Protein AF-A0A3A6P970-F1 (afdb_monomer_lite)

pLDDT: mean 82.7, std 12.42, range [41.72, 93.12]

Radius of gyration: 12.07 Å; chains: 1; bounding box: 34×22×28 Å

Structure (mmCIF, N/CA/C/O backbone):
data_AF-A0A3A6P970-F1
#
_entry.id   AF-A0A3A6P970-F1
#
loop_
_atom_site.group_PDB
_atom_site.id
_atom_site.type_symbol
_atom_site.label_atom_id
_atom_site.label_alt_id
_atom_site.label_comp_id
_atom_site.label_asym_id
_atom_site.label_entity_id
_atom_site.label_seq_id
_atom_site.pdbx_PDB_ins_code
_atom_site.Cartn_x
_atom_site.Cartn_y
_atom_site.Cartn_z
_atom_site.occupancy
_atom_site.B_iso_or_equiv
_atom_site.auth_seq_id
_atom_site.auth_comp_id
_atom_site.auth_asym_id
_atom_site.auth_atom_id
_atom_site.pdbx_PDB_model_num
ATOM 1 N N . MET A 1 1 ? 9.509 -9.934 -15.288 1.00 50.25 1 MET A N 1
ATOM 2 C CA . MET A 1 1 ? 9.242 -8.754 -14.438 1.00 50.25 1 MET A CA 1
ATOM 3 C C . MET A 1 1 ? 7.733 -8.600 -14.407 1.00 50.25 1 MET A C 1
ATOM 5 O O . MET A 1 1 ? 7.182 -7.979 -15.293 1.00 50.25 1 MET A O 1
ATOM 9 N N . ASP A 1 2 ? 7.059 -9.255 -13.466 1.00 55.09 2 ASP A N 1
ATOM 10 C CA . ASP A 1 2 ? 5.651 -9.671 -13.628 1.00 55.09 2 ASP A CA 1
ATOM 11 C C . ASP A 1 2 ? 4.726 -8.984 -12.615 1.00 55.09 2 ASP A C 1
ATOM 13 O O . ASP A 1 2 ? 3.692 -9.508 -12.213 1.00 55.09 2 ASP A O 1
ATOM 17 N N . SER A 1 3 ? 5.132 -7.802 -12.156 1.00 65.62 3 SER A N 1
ATOM 18 C CA . SER A 1 3 ? 4.384 -7.014 -11.176 1.00 65.62 3 SER A CA 1
ATOM 19 C C . SER A 1 3 ? 3.616 -5.862 -11.827 1.00 65.62 3 SER A C 1
ATOM 21 O O . SER A 1 3 ? 3.086 -5.015 -11.122 1.00 65.62 3 SER A O 1
ATOM 23 N N . GLU A 1 4 ? 3.557 -5.797 -13.157 1.00 79.94 4 GLU A N 1
ATOM 24 C CA . GLU A 1 4 ? 3.002 -4.665 -13.915 1.00 79.94 4 GLU A CA 1
ATOM 25 C C . GLU A 1 4 ? 1.472 -4.590 -13.874 1.00 79.94 4 GLU A C 1
ATOM 27 O O . GLU A 1 4 ? 0.909 -3.547 -14.197 1.00 79.94 4 GLU A O 1
ATOM 32 N N . THR A 1 5 ? 0.802 -5.653 -13.425 1.00 89.25 5 THR A N 1
ATOM 33 C CA . THR A 1 5 ? -0.658 -5.725 -13.298 1.00 89.25 5 THR A CA 1
ATOM 34 C C . THR A 1 5 ? -1.113 -5.970 -11.863 1.00 89.25 5 THR A C 1
ATOM 36 O O . THR A 1 5 ? -0.430 -6.594 -11.041 1.00 89.25 5 THR A O 1
ATOM 39 N N . CYS A 1 6 ? -2.292 -5.439 -11.543 1.00 90.56 6 CYS A N 1
ATOM 40 C CA . CYS A 1 6 ? -2.861 -5.576 -10.214 1.00 90.56 6 CYS A CA 1
ATOM 41 C C . CYS A 1 6 ? -3.231 -7.033 -9.930 1.00 90.56 6 CYS A C 1
ATOM 43 O O . CYS A 1 6 ? -3.907 -7.686 -10.724 1.00 90.56 6 CYS A O 1
ATOM 45 N N . ARG A 1 7 ? -2.881 -7.517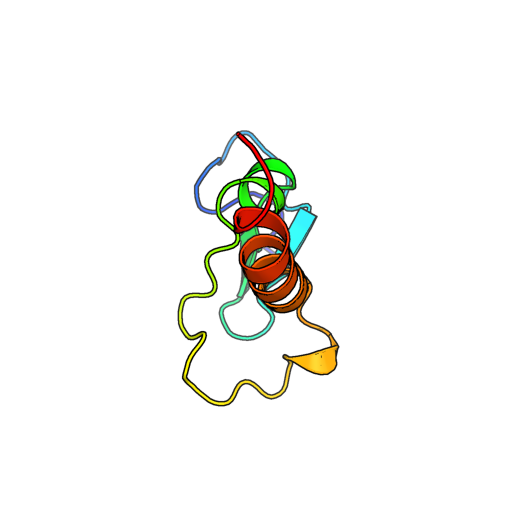 -8.734 1.00 88.00 7 ARG A N 1
ATOM 46 C CA . ARG A 1 7 ? -3.216 -8.876 -8.281 1.00 88.00 7 ARG A CA 1
ATOM 47 C C . ARG A 1 7 ? -4.720 -9.180 -8.322 1.00 88.00 7 ARG A C 1
ATOM 49 O O . ARG A 1 7 ? -5.096 -10.321 -8.564 1.00 88.00 7 ARG A O 1
ATOM 56 N N . TYR A 1 8 ? -5.556 -8.176 -8.056 1.00 87.88 8 TYR A N 1
ATOM 57 C CA . TYR A 1 8 ? -7.019 -8.302 -8.033 1.00 87.88 8 TYR A CA 1
ATOM 58 C C . TYR A 1 8 ? -7.679 -7.897 -9.354 1.00 87.88 8 TYR A C 1
ATOM 60 O O . TYR A 1 8 ? -8.798 -8.313 -9.639 1.00 87.88 8 TYR A O 1
ATOM 68 N N . HIS A 1 9 ? -6.982 -7.106 -10.172 1.00 90.06 9 HIS A N 1
ATOM 69 C CA . HIS A 1 9 ? -7.482 -6.618 -11.451 1.00 90.06 9 HIS A CA 1
ATOM 70 C C . HIS A 1 9 ? -6.437 -6.878 -12.538 1.00 90.06 9 HIS A C 1
ATOM 72 O O . HIS A 1 9 ? -5.609 -6.004 -12.794 1.00 90.06 9 HIS A O 1
ATOM 78 N N . PRO A 1 10 ? -6.476 -8.045 -13.203 1.00 87.69 10 PRO A N 1
ATOM 79 C CA . PRO A 1 10 ? -5.511 -8.372 -14.253 1.00 87.69 10 PRO A CA 1
ATOM 80 C C . PRO A 1 10 ? -5.610 -7.435 -15.467 1.00 87.69 10 PRO A C 1
ATOM 82 O O . PRO A 1 10 ? -4.642 -7.286 -16.201 1.00 87.69 10 PRO A O 1
ATOM 85 N N . ASP A 1 11 ? -6.759 -6.780 -15.646 1.00 90.62 11 ASP A N 1
ATOM 86 C CA . ASP A 1 11 ? -7.012 -5.779 -16.690 1.00 90.62 11 ASP A CA 1
ATOM 87 C C . ASP A 1 11 ? -6.358 -4.416 -16.399 1.00 90.62 11 ASP A C 1
ATOM 89 O O . ASP A 1 11 ? -6.254 -3.561 -17.274 1.00 90.62 11 ASP A O 1
ATOM 93 N N . ARG A 1 12 ? -5.902 -4.184 -15.160 1.00 90.75 12 ARG A N 1
ATOM 94 C CA . ARG A 1 12 ? -5.410 -2.874 -14.729 1.00 90.75 12 ARG A CA 1
ATOM 95 C C . ARG A 1 12 ? -3.922 -2.886 -14.414 1.00 90.75 12 ARG A C 1
ATOM 97 O O . ARG A 1 12 ? -3.447 -3.809 -13.743 1.00 90.75 12 ARG A O 1
ATOM 104 N N . PRO A 1 13 ? -3.200 -1.817 -14.789 1.00 92.00 13 PRO A N 1
ATOM 105 C CA . PRO A 1 13 ? -1.805 -1.684 -14.432 1.00 92.00 13 PRO A CA 1
ATOM 106 C C . PRO A 1 13 ? -1.643 -1.450 -12.928 1.00 92.00 13 PRO A C 1
ATOM 108 O O . PRO A 1 13 ? -2.472 -0.819 -12.260 1.00 92.00 13 PRO A O 1
ATOM 111 N N . SER A 1 14 ? -0.540 -1.953 -12.397 1.00 91.50 14 SER A N 1
ATOM 112 C CA . SER A 1 14 ? -0.103 -1.707 -11.032 1.00 91.50 14 SER A CA 1
ATOM 113 C C . SER A 1 14 ? 0.338 -0.261 -10.871 1.00 91.50 14 SER A C 1
ATOM 115 O O . SER A 1 14 ? 1.293 0.178 -11.504 1.00 91.50 14 SER A O 1
ATOM 117 N N . ALA A 1 15 ? -0.313 0.466 -9.970 1.00 91.50 15 ALA A N 1
ATOM 118 C CA . ALA A 1 15 ? 0.105 1.801 -9.558 1.00 91.50 15 ALA A CA 1
ATOM 119 C C . ALA A 1 15 ? 1.158 1.747 -8.438 1.00 91.50 15 ALA A C 1
ATOM 121 O O . ALA A 1 15 ? 2.026 2.611 -8.358 1.00 91.50 15 ALA A O 1
ATOM 122 N N . ALA A 1 16 ? 1.110 0.722 -7.580 1.00 89.56 16 ALA A N 1
ATOM 123 C CA . ALA A 1 16 ? 2.113 0.499 -6.544 1.00 89.56 16 ALA A CA 1
ATOM 124 C C . ALA A 1 16 ? 2.513 -0.970 -6.453 1.00 89.56 16 ALA A C 1
ATOM 126 O O . ALA A 1 16 ? 1.684 -1.865 -6.613 1.00 89.56 16 ALA A O 1
ATOM 127 N N . LEU A 1 17 ? 3.786 -1.207 -6.130 1.00 89.62 17 LEU A N 1
ATOM 128 C CA . LEU A 1 17 ? 4.358 -2.540 -5.970 1.00 89.62 17 LEU A CA 1
ATOM 129 C C . LEU A 1 17 ? 4.741 -2.796 -4.519 1.00 89.62 17 LEU A C 1
ATOM 131 O O . LEU A 1 17 ? 5.428 -1.999 -3.876 1.00 89.62 17 LEU A O 1
ATOM 135 N N . CYS A 1 18 ? 4.346 -3.954 -4.009 1.00 89.56 18 CYS A N 1
ATOM 136 C CA . CYS A 1 18 ? 4.821 -4.442 -2.732 1.00 89.56 18 CYS A CA 1
ATOM 137 C C . CYS A 1 18 ? 6.241 -4.988 -2.896 1.00 89.56 18 CYS A C 1
ATOM 139 O O . CYS A 1 18 ? 6.431 -6.090 -3.397 1.00 89.56 18 CYS A O 1
ATOM 141 N N . GLN A 1 19 ? 7.251 -4.266 -2.411 1.00 87.12 19 GLN A N 1
ATOM 142 C CA . GLN A 1 19 ? 8.646 -4.727 -2.482 1.00 87.12 19 GLN A CA 1
ATOM 143 C C . GLN A 1 19 ? 8.935 -5.970 -1.619 1.00 87.12 19 GLN A C 1
ATOM 145 O O . GLN A 1 19 ? 9.920 -6.664 -1.851 1.00 87.12 19 GLN A O 1
ATOM 150 N N . LYS A 1 20 ? 8.085 -6.277 -0.626 1.00 87.44 20 LYS A N 1
ATOM 151 C CA . LYS A 1 20 ? 8.229 -7.483 0.210 1.00 87.44 20 LYS A CA 1
ATOM 152 C C . LYS A 1 20 ? 7.817 -8.753 -0.542 1.00 87.44 20 LYS A C 1
ATOM 154 O O . LYS A 1 20 ? 8.506 -9.760 -0.445 1.00 87.44 20 LYS A O 1
ATOM 159 N N . TYR A 1 21 ? 6.691 -8.698 -1.252 1.00 87.38 21 TYR A N 1
ATOM 160 C CA . TYR A 1 21 ? 6.049 -9.868 -1.864 1.00 87.38 21 TYR A CA 1
ATOM 161 C C . TYR A 1 21 ? 6.057 -9.868 -3.394 1.00 87.38 21 TYR A C 1
ATOM 163 O O . TYR A 1 21 ? 5.676 -10.863 -4.001 1.00 87.38 21 TYR A O 1
ATOM 171 N N . GLY A 1 22 ? 6.440 -8.759 -4.022 1.00 87.06 22 GLY A N 1
ATOM 172 C CA . GLY A 1 22 ? 6.531 -8.621 -5.474 1.00 87.06 22 GLY A CA 1
ATOM 173 C C . GLY A 1 22 ? 5.193 -8.499 -6.210 1.00 87.06 22 GLY A C 1
ATOM 174 O O . GLY A 1 22 ? 5.193 -8.545 -7.435 1.00 87.06 22 GLY A O 1
ATOM 175 N N . TYR A 1 23 ? 4.059 -8.342 -5.519 1.00 88.94 23 TYR A N 1
ATOM 176 C CA . TYR A 1 23 ? 2.765 -8.111 -6.175 1.00 88.94 23 TYR A CA 1
ATOM 177 C C . TYR A 1 23 ? 2.492 -6.622 -6.391 1.00 88.94 23 TYR A C 1
ATOM 179 O O . TYR A 1 23 ? 2.959 -5.782 -5.619 1.00 88.94 23 TYR A O 1
ATOM 187 N N . GLY A 1 24 ? 1.691 -6.307 -7.407 1.00 90.62 24 GLY A N 1
ATOM 188 C CA . GLY A 1 24 ? 1.206 -4.959 -7.671 1.00 90.62 24 GLY A CA 1
ATOM 189 C C . GLY A 1 24 ? -0.262 -4.758 -7.303 1.00 90.62 24 GLY A C 1
ATOM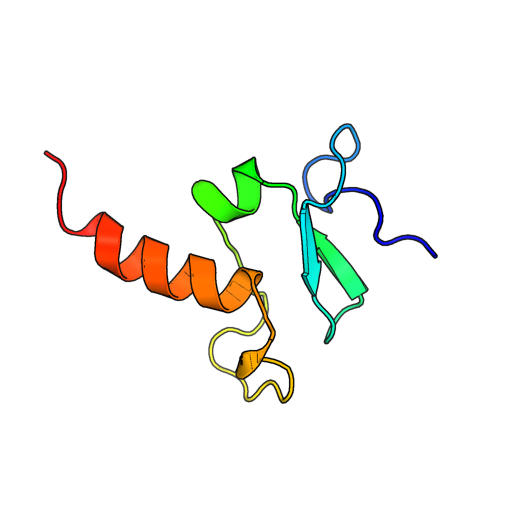 190 O O . GLY A 1 24 ? -1.051 -5.707 -7.286 1.00 90.62 24 GLY A O 1
ATOM 191 N N . LEU A 1 25 ? -0.620 -3.514 -6.992 1.00 90.94 25 LEU A N 1
ATOM 192 C CA . LEU A 1 25 ? -1.993 -3.049 -6.794 1.00 90.94 25 LEU A CA 1
ATOM 193 C C . LEU A 1 25 ? -2.263 -1.860 -7.717 1.00 90.94 25 LEU A C 1
ATOM 195 O O . LEU A 1 25 ? -1.396 -1.003 -7.889 1.00 90.94 25 LEU A O 1
ATOM 199 N N . CYS A 1 26 ? -3.457 -1.800 -8.303 1.00 93.12 26 CYS A N 1
ATOM 200 C CA . CYS A 1 26 ? -3.897 -0.658 -9.109 1.00 93.12 26 CYS A CA 1
ATOM 201 C C . CYS A 1 26 ? -4.308 0.523 -8.218 1.00 93.12 26 CYS A C 1
ATOM 203 O O . CYS A 1 26 ? -4.549 0.343 -7.025 1.00 93.12 26 CYS A O 1
ATOM 205 N N . ALA A 1 27 ? -4.415 1.716 -8.811 1.00 90.69 27 ALA A N 1
ATOM 206 C CA . ALA A 1 27 ? -4.800 2.941 -8.102 1.00 90.69 27 ALA A CA 1
ATOM 207 C C . ALA A 1 27 ? -6.121 2.775 -7.335 1.00 90.69 27 ALA A C 1
ATOM 209 O O . ALA A 1 27 ? -6.148 2.998 -6.133 1.00 90.69 27 ALA A O 1
ATOM 210 N N . GLN A 1 28 ? -7.148 2.212 -7.978 1.00 90.75 28 GLN A N 1
ATOM 211 C CA . GLN A 1 28 ? -8.435 1.976 -7.321 1.00 90.75 28 GLN A CA 1
ATOM 212 C C . GLN A 1 28 ? -8.312 1.067 -6.089 1.00 90.75 28 GLN A C 1
ATOM 214 O O . GLN A 1 28 ? -8.878 1.384 -5.054 1.00 90.75 28 GLN A O 1
ATOM 219 N N . CYS A 1 29 ? -7.541 -0.029 -6.149 1.00 90.56 29 CYS A N 1
ATOM 220 C CA . CYS A 1 29 ? -7.306 -0.837 -4.948 1.00 90.56 29 CYS A CA 1
A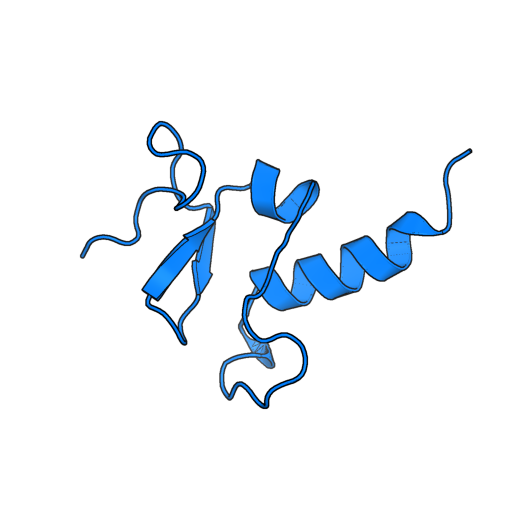TOM 221 C C . CYS A 1 29 ? -6.581 -0.032 -3.872 1.00 90.56 29 CYS A C 1
ATOM 223 O O . CYS A 1 29 ? -6.869 -0.209 -2.705 1.00 90.56 29 CYS A O 1
ATOM 225 N N . LEU A 1 30 ? -5.638 0.839 -4.227 1.00 88.81 30 LEU A N 1
ATOM 226 C CA . LEU A 1 30 ? -4.944 1.662 -3.233 1.00 88.81 30 LEU A CA 1
ATOM 227 C C . LEU A 1 30 ? -5.864 2.693 -2.572 1.00 88.81 30 LEU A C 1
ATOM 229 O O . LEU A 1 30 ? -5.623 3.054 -1.425 1.00 88.81 30 LEU A O 1
ATOM 233 N N . GLU A 1 31 ? -6.878 3.166 -3.286 1.00 87.00 31 GLU A N 1
ATOM 234 C CA . GLU A 1 31 ? -7.829 4.162 -2.796 1.00 87.00 31 GLU A CA 1
ATOM 235 C C . GLU A 1 31 ? -8.966 3.511 -1.994 1.00 87.00 31 GLU A C 1
ATOM 237 O O . GLU A 1 31 ? -9.251 3.942 -0.877 1.00 87.00 31 GLU A O 1
ATOM 242 N N . GLU A 1 32 ? -9.574 2.449 -2.531 1.00 87.06 32 GLU A N 1
ATOM 243 C CA . GLU A 1 32 ? -10.747 1.791 -1.942 1.00 87.06 32 GLU A CA 1
ATOM 244 C C . GLU A 1 32 ? -10.381 0.758 -0.867 1.00 87.06 32 GLU A C 1
ATOM 246 O O . GLU A 1 32 ? -10.956 0.769 0.219 1.00 87.06 32 GLU A O 1
ATOM 251 N N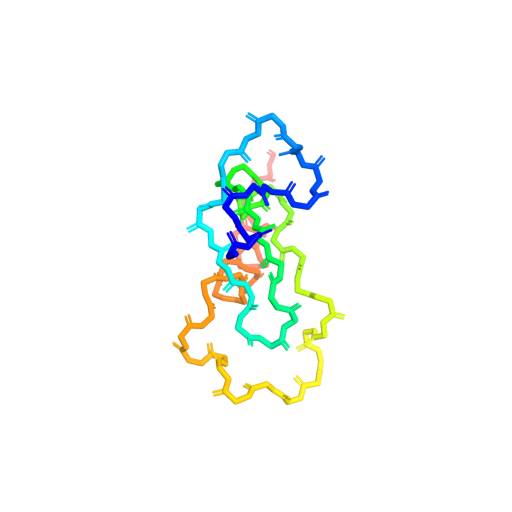 . ASP A 1 33 ? -9.418 -0.127 -1.144 1.00 84.25 33 ASP A N 1
ATOM 252 C CA . ASP A 1 33 ? -8.992 -1.187 -0.217 1.00 84.25 33 ASP A CA 1
ATOM 253 C C . ASP A 1 33 ? -7.474 -1.443 -0.303 1.00 84.25 33 ASP A C 1
ATOM 255 O O . ASP A 1 33 ? -7.024 -2.448 -0.872 1.00 84.25 33 ASP A O 1
ATOM 259 N N . PRO A 1 34 ? -6.635 -0.521 0.215 1.00 84.25 34 PRO A N 1
ATOM 260 C CA . PRO A 1 34 ? -5.180 -0.671 0.218 1.00 84.25 34 PRO A CA 1
ATOM 261 C C . PRO A 1 34 ? -4.734 -1.788 1.169 1.00 84.25 34 PRO A C 1
ATOM 263 O O . PRO A 1 34 ? -4.170 -1.553 2.239 1.00 84.25 34 PRO A O 1
ATOM 266 N N . HIS A 1 35 ? -4.957 -3.041 0.788 1.00 79.31 35 HIS A N 1
ATOM 267 C CA . HIS A 1 35 ? -4.670 -4.177 1.644 1.00 79.31 35 HIS A CA 1
ATOM 268 C C . HIS A 1 35 ? -3.186 -4.561 1.583 1.00 79.31 35 HIS A C 1
ATOM 270 O O . HIS A 1 35 ? -2.682 -5.170 0.632 1.00 79.31 35 HIS A O 1
ATOM 276 N N . CYS A 1 36 ? -2.456 -4.226 2.643 1.00 85.12 36 CYS A N 1
ATOM 277 C CA . CYS A 1 36 ? -1.147 -4.814 2.908 1.00 85.12 36 CYS A CA 1
ATOM 278 C C . CYS A 1 36 ? -1.358 -6.179 3.574 1.00 85.12 36 CYS A C 1
ATOM 280 O O . CYS A 1 36 ? -1.981 -6.214 4.625 1.00 85.12 36 CYS A O 1
ATOM 282 N N . SER A 1 37 ? -0.816 -7.272 3.016 1.00 81.31 37 SER A N 1
ATOM 283 C CA . SER A 1 37 ? -0.982 -8.631 3.578 1.00 81.31 37 SER A CA 1
ATOM 284 C C . SER A 1 37 ? -0.424 -8.787 4.995 1.00 81.31 37 SER A C 1
ATOM 286 O O . SER A 1 37 ? -0.923 -9.586 5.778 1.00 81.31 37 SER A O 1
ATOM 288 N N . ASP A 1 38 ? 0.593 -7.995 5.342 1.00 83.94 38 ASP A N 1
ATOM 289 C CA . ASP A 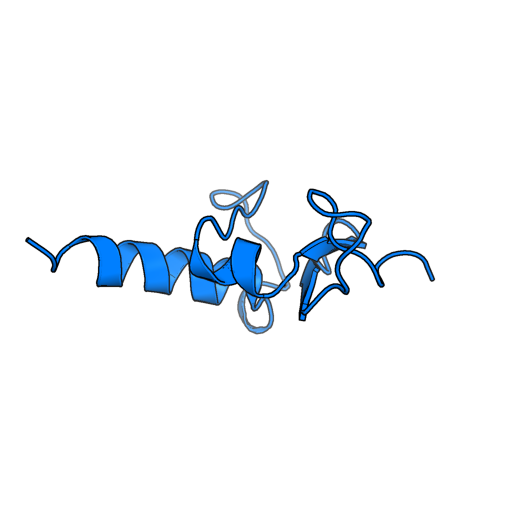1 38 ? 1.233 -8.037 6.656 1.00 83.94 38 ASP A CA 1
ATOM 290 C C . ASP A 1 38 ? 1.344 -6.628 7.239 1.00 83.94 38 ASP A C 1
ATOM 292 O O . ASP A 1 38 ? 2.438 -6.056 7.309 1.00 83.94 38 ASP A O 1
ATOM 296 N N . PRO A 1 39 ? 0.220 -6.007 7.622 1.00 79.12 39 PRO A N 1
ATOM 297 C CA . PRO A 1 39 ? 0.243 -4.663 8.168 1.00 79.12 39 PRO A CA 1
ATOM 298 C C . PRO A 1 39 ? 0.786 -4.659 9.604 1.00 79.12 39 PRO A C 1
ATOM 300 O O . PRO A 1 39 ? 1.322 -3.645 10.043 1.00 79.12 39 PRO A O 1
ATOM 303 N N . GLU A 1 40 ? 0.710 -5.770 10.327 1.00 80.19 40 GLU A N 1
ATOM 304 C CA . GLU A 1 40 ? 1.148 -5.865 11.726 1.00 80.19 40 GLU A CA 1
ATOM 305 C C . GLU A 1 40 ? 2.599 -6.350 11.867 1.00 80.19 40 GLU A C 1
ATOM 307 O O . GLU A 1 40 ? 3.237 -6.112 12.889 1.00 80.19 40 GLU A O 1
ATOM 312 N N . ILE A 1 41 ? 3.164 -6.960 10.820 1.00 85.62 41 ILE A N 1
ATOM 313 C CA . ILE A 1 41 ? 4.543 -7.460 10.831 1.00 85.62 41 ILE A CA 1
ATOM 314 C C . ILE A 1 41 ? 5.511 -6.352 10.402 1.00 85.62 41 ILE A C 1
ATOM 316 O O . ILE A 1 41 ? 5.207 -5.503 9.557 1.00 85.62 41 ILE A O 1
ATOM 320 N N . TYR A 1 42 ? 6.716 -6.361 10.976 1.00 84.81 42 TYR A N 1
ATOM 321 C CA . TYR A 1 42 ? 7.789 -5.467 10.555 1.00 84.81 42 TYR A CA 1
ATOM 322 C C . TYR A 1 42 ? 8.123 -5.670 9.068 1.00 84.81 42 TYR A C 1
ATOM 324 O O . TYR A 1 42 ? 8.460 -6.767 8.622 1.00 84.81 42 TYR A O 1
ATOM 332 N N . CYS A 1 43 ? 8.070 -4.583 8.299 1.00 89.00 43 CYS A N 1
ATOM 333 C CA . CYS A 1 43 ? 8.463 -4.557 6.897 1.00 89.00 43 CYS A CA 1
ATOM 334 C C . CYS A 1 43 ? 9.484 -3.437 6.688 1.00 89.00 43 CYS A C 1
ATOM 336 O O . CYS A 1 43 ? 9.161 -2.261 6.848 1.00 89.00 43 CYS A O 1
ATOM 338 N N . LYS A 1 44 ? 10.711 -3.800 6.290 1.00 88.56 44 LYS A N 1
ATOM 339 C CA . LYS A 1 44 ? 11.823 -2.855 6.071 1.00 88.56 44 LYS A CA 1
ATOM 340 C C . LYS A 1 44 ? 11.537 -1.795 5.001 1.00 88.56 44 LYS A C 1
ATOM 342 O O . LYS A 1 44 ? 12.117 -0.719 5.028 1.00 88.56 44 LYS A O 1
ATOM 347 N N . PHE A 1 45 ? 10.619 -2.089 4.081 1.00 89.19 45 PHE A N 1
ATOM 348 C CA . PHE A 1 45 ? 10.221 -1.190 2.999 1.00 89.19 45 PHE A CA 1
ATOM 349 C C . PHE A 1 45 ? 9.068 -0.259 3.384 1.00 89.19 45 PHE A C 1
ATOM 351 O O . PHE A 1 45 ? 8.652 0.548 2.563 1.00 89.19 45 PHE A O 1
ATOM 358 N N . ARG A 1 46 ? 8.551 -0.326 4.623 1.00 86.75 46 ARG A N 1
ATOM 359 C CA . ARG A 1 46 ? 7.482 0.563 5.104 1.00 86.75 46 ARG A CA 1
ATOM 360 C C . ARG A 1 46 ? 7.659 2.051 4.796 1.00 86.75 46 ARG A C 1
ATOM 362 O O . ARG A 1 46 ? 6.671 2.626 4.350 1.00 86.75 46 ARG A O 1
ATOM 369 N N . PRO A 1 47 ? 8.835 2.678 4.997 1.00 85.81 47 PRO A N 1
ATOM 370 C CA . PRO A 1 47 ? 8.993 4.103 4.698 1.00 85.81 47 PRO A CA 1
ATOM 371 C C . PRO A 1 47 ? 8.818 4.436 3.209 1.00 85.81 47 PRO A C 1
ATOM 373 O O . PRO A 1 47 ? 8.511 5.574 2.884 1.00 85.81 47 PRO A O 1
ATOM 376 N N . GLN A 1 48 ? 8.983 3.458 2.314 1.00 88.38 48 GLN A N 1
ATOM 377 C CA . GLN A 1 48 ? 8.829 3.610 0.862 1.00 88.38 48 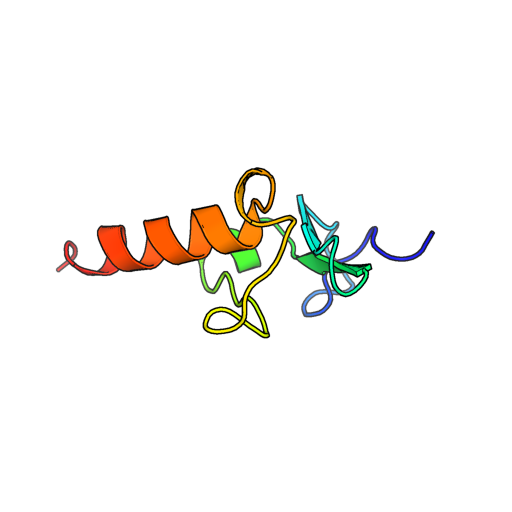GLN A CA 1
ATOM 378 C C . GLN A 1 48 ? 7.567 2.904 0.325 1.00 88.38 48 GLN A C 1
ATOM 380 O O . GLN A 1 48 ? 7.302 2.917 -0.875 1.00 88.38 48 GLN A O 1
ATOM 385 N N . CYS A 1 49 ? 6.783 2.254 1.190 1.00 90.19 49 CYS A N 1
ATOM 386 C CA . CYS A 1 49 ? 5.654 1.426 0.786 1.00 90.19 49 CYS A CA 1
ATOM 387 C C . CYS A 1 49 ? 4.392 2.279 0.623 1.00 90.19 49 CYS A C 1
ATOM 389 O O . CYS A 1 49 ? 3.705 2.585 1.600 1.00 90.19 49 CYS A O 1
ATOM 391 N N . VAL A 1 50 ? 4.055 2.591 -0.629 1.00 89.69 50 VAL A N 1
ATOM 392 C CA . VAL A 1 50 ? 2.852 3.356 -0.995 1.00 89.69 50 VAL A CA 1
ATOM 393 C C . VAL A 1 50 ? 1.568 2.654 -0.537 1.00 89.69 50 VAL A C 1
ATOM 395 O O . VAL A 1 50 ? 0.651 3.316 -0.065 1.00 89.69 50 VAL A O 1
ATOM 398 N N . ILE A 1 51 ? 1.516 1.318 -0.584 1.00 90.44 51 ILE A N 1
ATOM 399 C CA . ILE A 1 51 ? 0.359 0.531 -0.114 1.00 90.44 51 ILE A CA 1
ATOM 400 C C . ILE A 1 51 ? 0.110 0.789 1.374 1.00 90.44 51 ILE A C 1
ATOM 402 O O . ILE A 1 51 ? -1.010 1.056 1.793 1.00 90.44 51 ILE A O 1
ATOM 406 N N . HIS A 1 52 ? 1.167 0.740 2.187 1.00 89.56 52 HIS A N 1
ATOM 407 C CA . HIS A 1 52 ? 1.035 0.959 3.621 1.00 89.56 52 HIS A CA 1
ATOM 408 C C . HIS A 1 52 ? 0.702 2.413 3.962 1.00 89.56 52 HIS A C 1
ATOM 410 O O . HIS A 1 52 ? -0.066 2.653 4.896 1.00 89.56 52 HIS A O 1
ATOM 416 N N . TYR A 1 53 ? 1.295 3.359 3.231 1.00 89.31 53 TYR A N 1
ATOM 417 C CA . TYR A 1 53 ? 0.957 4.770 3.352 1.00 89.31 53 TYR A CA 1
ATOM 418 C C . TYR A 1 53 ? -0.547 4.969 3.132 1.00 89.31 53 TYR A C 1
ATOM 420 O O . TYR A 1 53 ? -1.229 5.393 4.060 1.00 89.31 53 TYR A O 1
ATOM 428 N N . ASN A 1 54 ? -1.076 4.525 1.985 1.00 89.25 54 ASN A N 1
ATOM 429 C CA . ASN A 1 54 ? -2.506 4.616 1.678 1.00 89.25 54 ASN A CA 1
ATOM 430 C C . ASN A 1 54 ? -3.363 3.885 2.713 1.00 89.25 54 ASN A C 1
ATOM 432 O O . ASN A 1 54 ? -4.306 4.464 3.218 1.00 89.25 54 ASN A O 1
ATOM 436 N N . TYR A 1 55 ? -2.984 2.683 3.157 1.00 86.62 55 TYR A N 1
ATOM 437 C CA . TYR A 1 55 ? -3.703 1.982 4.230 1.00 86.62 55 TYR A CA 1
ATOM 438 C C . TYR A 1 55 ? -3.838 2.799 5.520 1.00 86.62 55 TYR A C 1
ATOM 440 O O . TYR A 1 55 ? -4.880 2.777 6.179 1.00 86.62 55 TYR A O 1
ATOM 448 N N . LYS A 1 56 ? -2.783 3.521 5.912 1.00 85.50 56 LYS A N 1
ATOM 449 C CA . LYS A 1 56 ? -2.840 4.414 7.074 1.00 85.50 56 LYS A CA 1
ATOM 450 C C . LYS A 1 56 ? -3.686 5.651 6.809 1.00 85.50 56 LYS A C 1
ATOM 452 O O . LYS A 1 56 ? -4.376 6.079 7.731 1.00 85.50 56 LYS A O 1
ATOM 457 N N . GLU A 1 57 ? -3.612 6.212 5.609 1.00 86.38 57 GLU A N 1
ATOM 458 C CA . GLU A 1 57 ? -4.406 7.376 5.217 1.00 86.38 57 GLU A CA 1
ATOM 459 C C . GLU A 1 57 ? -5.892 7.019 5.128 1.00 86.38 57 GLU A C 1
ATOM 461 O O . GLU A 1 57 ? -6.699 7.681 5.770 1.00 86.38 57 GLU A O 1
ATOM 466 N N . SER A 1 58 ? -6.270 5.916 4.479 1.00 83.06 58 SER A N 1
ATOM 467 C CA . SER A 1 58 ? -7.654 5.433 4.425 1.00 83.06 58 SER A CA 1
ATOM 468 C C . SER A 1 58 ? -8.211 5.208 5.830 1.00 83.06 58 SER A C 1
ATOM 470 O O . SER A 1 58 ? -9.308 5.657 6.131 1.00 83.06 58 SER A O 1
ATOM 472 N N . LYS A 1 59 ? -7.428 4.638 6.760 1.00 76.94 59 LYS A N 1
ATOM 473 C CA . LYS A 1 59 ? -7.838 4.533 8.175 1.00 76.94 59 LYS A CA 1
ATOM 474 C C . LYS A 1 59 ? -8.069 5.881 8.868 1.00 76.94 59 LYS A C 1
ATOM 476 O O . LYS A 1 59 ? -8.849 5.930 9.814 1.00 76.94 59 LYS A O 1
ATOM 481 N N . ARG A 1 60 ? -7.386 6.950 8.449 1.00 74.81 60 ARG A N 1
ATOM 482 C CA . ARG A 1 60 ? -7.594 8.315 8.968 1.00 74.81 60 ARG A CA 1
ATOM 483 C C . ARG A 1 60 ? -8.818 8.974 8.336 1.00 74.81 60 ARG A C 1
ATOM 485 O O . ARG A 1 60 ? -9.572 9.629 9.043 1.00 74.81 60 ARG A O 1
ATOM 492 N N . HIS A 1 61 ? -9.013 8.783 7.035 1.00 68.50 61 HIS A N 1
ATOM 493 C CA . HIS A 1 61 ? -10.103 9.389 6.271 1.00 68.50 61 HIS A CA 1
ATOM 494 C C . HIS A 1 61 ? -11.455 8.699 6.484 1.00 68.50 61 HIS A C 1
ATOM 496 O O . HIS A 1 61 ? -12.485 9.360 6.444 1.00 68.50 61 HIS A O 1
ATOM 502 N N . ASN A 1 62 ? -11.476 7.409 6.824 1.00 58.53 62 ASN A N 1
ATOM 503 C CA . ASN A 1 62 ? -12.708 6.651 7.071 1.00 58.53 62 ASN A CA 1
ATOM 504 C C . ASN A 1 62 ? -13.396 6.984 8.420 1.00 58.53 62 ASN A C 1
ATOM 506 O O . ASN A 1 62 ? -14.188 6.190 8.926 1.00 58.53 62 ASN A O 1
ATOM 510 N N . HIS A 1 63 ? -13.070 8.134 9.024 1.00 50.81 63 HIS A N 1
ATOM 511 C CA . HIS A 1 63 ? -13.727 8.699 10.209 1.00 50.81 63 HIS A CA 1
ATOM 512 C C . HIS A 1 63 ? -14.402 10.055 9.925 1.00 50.81 63 HIS A C 1
ATOM 514 O O . HIS A 1 63 ? -14.733 10.791 10.853 1.00 50.81 63 HIS A O 1
ATOM 520 N N . THR A 1 64 ? -14.592 10.429 8.655 1.00 47.44 64 THR A N 1
ATOM 521 C CA . THR A 1 64 ? -15.378 11.611 8.269 1.00 47.44 64 THR A CA 1
ATOM 522 C C . THR A 1 64 ? -16.103 11.350 6.944 1.00 47.44 64 THR A C 1
ATOM 524 O O . THR A 1 64 ? -15.462 11.242 5.903 1.00 47.44 64 THR A O 1
ATOM 527 N N . GLY A 1 65 ? -17.430 11.235 7.019 1.00 46.69 65 GLY A N 1
ATOM 528 C CA . GLY A 1 65 ? -18.381 10.975 5.928 1.00 46.69 65 GLY A CA 1
ATOM 529 C C . GLY A 1 65 ? -19.368 9.896 6.389 1.00 46.69 65 GLY A C 1
ATOM 530 O O . GLY A 1 65 ? -19.011 8.722 6.372 1.00 46.69 65 GLY A O 1
ATOM 531 N N . GLU A 1 66 ? -20.448 10.203 7.120 1.00 41.72 66 GLU A N 1
ATOM 532 C CA . GLU A 1 66 ? -21.700 10.861 6.662 1.00 41.72 66 GLU A CA 1
ATOM 533 C C . GLU A 1 66 ? -22.360 10.154 5.473 1.00 41.72 66 GLU A C 1
ATOM 535 O O . GLU A 1 66 ? -21.763 10.149 4.376 1.00 41.72 66 GLU A O 1
#

Secondary structure (DSSP, 8-state):
---SBBSS-TTSB-SEE-TTT--EE-HHHHHH----S-SSS--TTGGG-HHHHHHHHHHHHTTS--

Sequence (66 aa):
MDSETCRYHPDRPSAALCQKYGYGLCAQCLEEDPHCSDPEIYCKFRPQCVIHYNYKESKRHNHTGE

Foldseek 3Di:
DPQQAAPVGNPAGFPFADPVPGHGHHPCCLQPPLDDPCLPDDDPCCVVGSSNVSVVVCVVVVVDDD